Protein AF-A0A256ZBI8-F1 (afdb_monomer_lite)

pLDDT: mean 75.06, std 27.58, range [24.2, 97.94]

Radius of gyration: 19.85 Å; chains: 1; bounding box: 45×58×40 Å

Structure (mmCIF, N/CA/C/O backbone):
data_AF-A0A256ZBI8-F1
#
_entry.id   AF-A0A256ZBI8-F1
#
loop_
_atom_site.group_PDB
_atom_site.id
_atom_site.type_symbol
_atom_site.label_atom_id
_atom_site.label_alt_id
_atom_site.label_comp_id
_atom_site.label_asym_id
_atom_site.label_entity_id
_atom_site.label_seq_id
_atom_site.pdbx_PDB_ins_code
_atom_site.Cartn_x
_atom_site.Cartn_y
_atom_site.Cartn_z
_atom_site.occupancy
_atom_site.B_iso_or_equiv
_atom_site.auth_seq_id
_atom_site.auth_comp_id
_atom_site.auth_asym_id
_atom_site.auth_atom_id
_atom_site.pdbx_PDB_model_num
ATOM 1 N N . GLU A 1 1 ? -7.517 15.459 6.766 1.00 70.56 1 GLU A N 1
ATOM 2 C CA . GLU A 1 1 ? -7.851 14.025 6.865 1.00 70.56 1 GLU A CA 1
ATOM 3 C C . GLU A 1 1 ? -7.823 13.440 5.457 1.00 70.56 1 GLU A C 1
ATOM 5 O O . GLU A 1 1 ? -8.043 14.205 4.522 1.00 70.56 1 GLU A O 1
ATOM 10 N N . VAL A 1 2 ? -7.428 12.176 5.286 1.00 90.25 2 VAL A N 1
ATOM 11 C CA . VAL A 1 2 ? -7.240 11.535 3.969 1.00 90.25 2 VAL A CA 1
ATOM 12 C C . VAL A 1 2 ? -8.096 10.272 3.917 1.00 90.25 2 VAL A C 1
ATOM 14 O O . VAL A 1 2 ? -7.961 9.425 4.787 1.00 90.25 2 VAL A O 1
ATOM 17 N N . ASP A 1 3 ? -8.930 10.094 2.895 1.00 93.06 3 ASP A N 1
ATOM 18 C CA . ASP A 1 3 ? -9.787 8.899 2.814 1.00 93.06 3 ASP A CA 1
ATOM 19 C C . ASP A 1 3 ? -8.976 7.639 2.468 1.00 93.06 3 ASP A C 1
ATOM 21 O O . ASP A 1 3 ? -9.077 6.600 3.124 1.00 93.06 3 ASP A O 1
ATOM 25 N N . VAL A 1 4 ? -8.119 7.737 1.445 1.00 95.75 4 VAL A N 1
ATOM 26 C CA . VAL A 1 4 ? -7.332 6.613 0.923 1.00 95.75 4 VAL A CA 1
ATOM 27 C C . VAL A 1 4 ? -5.870 7.015 0.746 1.00 95.75 4 VAL A C 1
ATOM 29 O O . VAL A 1 4 ? -5.552 7.966 0.035 1.00 95.75 4 VAL A O 1
ATOM 32 N N . MET A 1 5 ? -4.957 6.253 1.350 1.00 96.69 5 MET A N 1
ATOM 33 C CA . MET A 1 5 ? -3.512 6.437 1.212 1.00 96.69 5 MET A CA 1
ATOM 34 C C . MET A 1 5 ? -2.879 5.270 0.450 1.00 96.69 5 MET A C 1
ATOM 36 O O . MET A 1 5 ? -2.820 4.142 0.941 1.00 96.69 5 MET A O 1
ATOM 40 N N . HIS A 1 6 ? -2.339 5.548 -0.738 1.00 96.38 6 HIS A N 1
ATOM 41 C CA . HIS A 1 6 ? -1.582 4.569 -1.517 1.00 96.38 6 HIS A CA 1
ATOM 42 C C . HIS A 1 6 ? -0.105 4.554 -1.114 1.00 96.38 6 HIS A C 1
ATOM 44 O O . HIS A 1 6 ? 0.596 5.555 -1.248 1.00 96.38 6 HIS A O 1
ATOM 50 N N . ILE A 1 7 ? 0.398 3.393 -0.694 1.00 97.31 7 ILE A N 1
ATOM 51 C CA . ILE A 1 7 ? 1.821 3.187 -0.417 1.00 97.31 7 ILE A CA 1
ATOM 52 C C . ILE A 1 7 ? 2.506 2.665 -1.679 1.00 97.31 7 ILE A C 1
ATOM 54 O O . ILE A 1 7 ? 2.321 1.506 -2.065 1.00 97.31 7 ILE A O 1
ATOM 58 N N . CYS A 1 8 ? 3.294 3.537 -2.308 1.00 95.88 8 CYS A N 1
ATOM 59 C CA . CYS A 1 8 ? 4.027 3.288 -3.555 1.00 95.88 8 CYS A CA 1
ATOM 60 C C . CYS A 1 8 ? 5.541 3.551 -3.413 1.00 95.88 8 CYS A C 1
ATOM 62 O O . CYS A 1 8 ? 6.200 3.903 -4.388 1.00 95.88 8 CYS A O 1
ATOM 64 N N . ILE A 1 9 ? 6.089 3.423 -2.202 1.00 95.56 9 ILE A N 1
ATOM 65 C CA . ILE A 1 9 ? 7.521 3.616 -1.914 1.00 95.56 9 ILE A CA 1
ATOM 66 C C . ILE A 1 9 ? 8.308 2.305 -2.103 1.00 95.56 9 ILE A C 1
ATOM 68 O O . ILE A 1 9 ? 7.729 1.228 -1.923 1.00 95.56 9 ILE A O 1
ATOM 72 N N . PRO A 1 10 ? 9.604 2.342 -2.456 1.00 94.25 10 PRO A N 1
ATOM 73 C CA . PRO A 1 10 ? 10.415 1.130 -2.561 1.00 94.25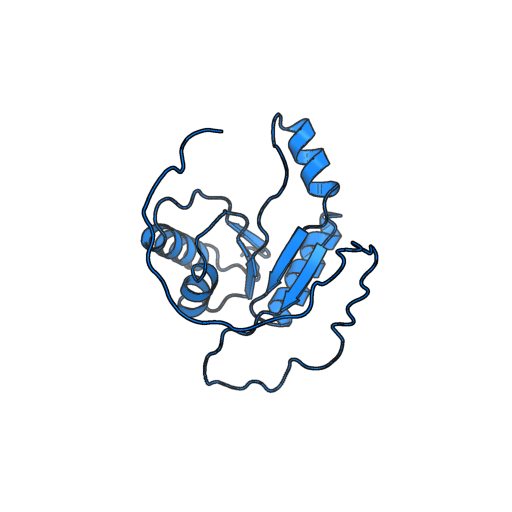 10 PRO A CA 1
ATOM 74 C C . PRO A 1 10 ? 10.576 0.430 -1.202 1.00 94.25 10 PRO A C 1
ATOM 76 O O . PRO A 1 10 ? 10.604 1.070 -0.153 1.00 94.25 10 PRO A O 1
ATOM 79 N N . CYS A 1 11 ? 10.692 -0.899 -1.222 1.00 95.50 11 CYS A N 1
ATOM 80 C CA . CYS A 1 11 ? 10.905 -1.726 -0.033 1.00 95.50 11 CYS A CA 1
ATOM 81 C C . CYS A 1 11 ? 12.306 -2.349 -0.077 1.00 95.50 11 CYS A C 1
ATOM 83 O O . CYS A 1 11 ? 12.466 -3.481 -0.529 1.00 95.50 11 CYS A O 1
ATOM 85 N N . HIS A 1 12 ? 13.317 -1.606 0.378 1.00 94.19 12 HIS A N 1
ATOM 86 C CA . HIS A 1 12 ? 14.699 -2.102 0.456 1.00 94.19 12 HIS A CA 1
ATOM 87 C C . HIS A 1 12 ? 14.909 -3.040 1.650 1.00 94.19 12 HIS A C 1
ATOM 89 O O . HIS A 1 12 ? 15.512 -4.099 1.511 1.00 94.19 12 HIS A O 1
ATOM 95 N N . SER A 1 13 ? 14.353 -2.681 2.808 1.00 96.94 13 SER A N 1
ATOM 96 C CA . SER A 1 13 ? 14.311 -3.521 4.002 1.00 96.94 13 SER A CA 1
ATOM 97 C C . SER A 1 13 ? 12.878 -3.573 4.532 1.00 96.94 13 SER A C 1
ATOM 99 O O . SER A 1 13 ? 12.136 -2.589 4.468 1.00 96.94 13 SER A O 1
ATOM 101 N N . GLN A 1 14 ? 12.461 -4.727 5.059 1.00 96.69 14 GLN A N 1
ATOM 102 C CA . GLN A 1 14 ? 11.116 -4.865 5.624 1.00 96.69 14 GLN A CA 1
ATOM 103 C C . GLN A 1 14 ? 10.934 -3.973 6.859 1.00 96.69 14 GLN A C 1
ATOM 105 O O . GLN A 1 14 ? 9.859 -3.412 7.052 1.00 96.69 14 GLN A O 1
ATOM 110 N N . LYS A 1 15 ? 11.972 -3.847 7.694 1.00 96.75 15 LYS A N 1
ATOM 111 C CA . LYS A 1 15 ? 11.915 -3.055 8.925 1.00 96.75 15 LYS A CA 1
ATOM 112 C C . LYS A 1 15 ? 11.688 -1.576 8.608 1.00 96.75 15 LYS A C 1
ATOM 114 O O . LYS A 1 15 ? 10.721 -1.003 9.103 1.00 96.75 15 LYS A O 1
ATOM 119 N N . ASP A 1 16 ? 12.523 -0.996 7.749 1.00 97.12 16 ASP A N 1
ATOM 120 C CA . ASP A 1 16 ? 12.456 0.438 7.447 1.00 97.12 16 ASP A CA 1
ATOM 121 C C . ASP A 1 16 ? 11.177 0.768 6.681 1.00 97.12 16 ASP A C 1
ATOM 123 O O . ASP A 1 16 ? 10.534 1.778 6.951 1.00 97.12 16 ASP A O 1
ATOM 127 N N . PHE A 1 17 ? 10.737 -0.125 5.786 1.00 97.94 17 PHE A N 1
ATOM 128 C CA . PHE A 1 17 ? 9.448 0.024 5.116 1.00 97.94 17 PHE A CA 1
ATOM 129 C C . PHE A 1 17 ? 8.294 0.109 6.123 1.00 97.94 17 PHE A C 1
ATOM 131 O O . PHE A 1 17 ? 7.464 1.013 6.026 1.00 97.94 17 PHE A O 1
ATOM 138 N N . VAL A 1 18 ? 8.242 -0.799 7.106 1.00 97.56 18 VAL A N 1
ATOM 139 C CA . VAL A 1 18 ? 7.207 -0.772 8.151 1.00 97.56 18 VAL A CA 1
ATOM 140 C C . VAL A 1 18 ? 7.297 0.521 8.964 1.00 97.56 18 VAL A C 1
ATOM 142 O O . VAL A 1 18 ? 6.271 1.163 9.166 1.00 97.56 18 VAL A O 1
ATOM 145 N N . ASP A 1 19 ? 8.494 0.934 9.387 1.00 97.50 19 ASP A N 1
ATOM 146 C CA . ASP A 1 19 ? 8.691 2.165 10.165 1.00 97.50 19 ASP A CA 1
ATOM 147 C C . ASP A 1 19 ? 8.226 3.415 9.394 1.00 97.50 19 ASP A C 1
ATOM 149 O O . ASP A 1 19 ? 7.481 4.240 9.930 1.00 97.50 19 ASP A O 1
ATOM 153 N N . HIS A 1 20 ? 8.583 3.529 8.112 1.00 97.75 20 HIS A N 1
ATOM 154 C CA . HIS A 1 20 ? 8.131 4.625 7.256 1.00 97.75 20 HIS A CA 1
ATOM 155 C C . HIS A 1 20 ? 6.613 4.633 7.082 1.00 97.75 20 HIS A C 1
ATOM 157 O O . HIS A 1 20 ? 5.985 5.682 7.227 1.00 97.75 20 HIS A O 1
ATOM 163 N N . VAL A 1 21 ? 6.009 3.477 6.800 1.00 97.62 21 VAL A N 1
ATOM 164 C CA . VAL A 1 21 ? 4.557 3.366 6.621 1.00 97.62 21 VAL A CA 1
ATOM 165 C C . VAL A 1 21 ? 3.811 3.748 7.897 1.00 97.62 21 VAL A C 1
ATOM 167 O O . VAL A 1 21 ? 2.881 4.548 7.824 1.00 97.62 21 VAL A O 1
ATOM 170 N N . VAL A 1 22 ? 4.239 3.249 9.060 1.00 96.94 22 VAL A N 1
ATOM 171 C CA . VAL A 1 22 ? 3.643 3.594 10.363 1.00 96.94 22 VAL A CA 1
ATOM 172 C C . VAL A 1 22 ? 3.727 5.103 10.612 1.00 96.94 22 VAL A C 1
ATOM 174 O O . VAL A 1 22 ? 2.739 5.716 11.016 1.00 96.94 22 VAL A O 1
ATOM 177 N N . ASN A 1 23 ? 4.868 5.728 10.306 1.00 96.94 23 ASN A N 1
ATOM 178 C CA . ASN A 1 23 ? 5.025 7.177 10.427 1.00 96.94 23 ASN A CA 1
ATOM 179 C C . ASN A 1 23 ? 4.059 7.946 9.503 1.00 96.94 23 ASN A C 1
ATOM 181 O O . ASN A 1 23 ? 3.421 8.908 9.931 1.00 96.94 23 ASN A O 1
ATOM 185 N N . TYR A 1 24 ? 3.895 7.514 8.248 1.00 96.62 24 TYR A N 1
ATOM 186 C CA . TYR A 1 24 ? 2.930 8.133 7.332 1.00 96.62 24 TYR A CA 1
ATOM 187 C C . TYR A 1 24 ? 1.483 7.970 7.807 1.00 96.62 24 TYR A C 1
ATOM 189 O O . TYR A 1 24 ? 0.720 8.935 7.753 1.00 96.62 24 TYR A O 1
ATOM 197 N N . VAL A 1 25 ? 1.113 6.801 8.340 1.00 95.62 25 VAL A N 1
ATOM 198 C CA . VAL A 1 25 ? -0.208 6.585 8.953 1.00 95.62 25 VAL A CA 1
ATOM 199 C C . VAL A 1 25 ? -0.437 7.533 10.118 1.00 95.62 25 VAL A C 1
ATOM 201 O O . VAL A 1 25 ? -1.484 8.169 10.168 1.00 95.62 25 VAL A O 1
ATOM 204 N N . GLY A 1 26 ? 0.532 7.672 11.025 1.00 94.62 26 GLY A N 1
ATOM 205 C CA . GLY A 1 26 ? 0.402 8.570 12.175 1.00 94.62 26 GLY A CA 1
ATOM 206 C C . GLY A 1 26 ? 0.185 10.030 11.769 1.00 94.62 26 GLY A C 1
ATOM 207 O O . GLY A 1 26 ? -0.577 10.749 12.416 1.00 94.62 26 GLY A O 1
ATOM 208 N N . ARG A 1 27 ? 0.810 10.455 10.663 1.00 95.31 27 ARG A N 1
ATOM 209 C CA . ARG A 1 27 ? 0.707 11.820 10.129 1.00 95.31 27 ARG A CA 1
ATOM 210 C C . ARG A 1 27 ? -0.602 12.086 9.391 1.00 95.31 27 ARG A C 1
ATOM 212 O O . ARG A 1 27 ? -1.206 13.132 9.603 1.00 95.31 27 ARG A O 1
ATOM 219 N N . PHE A 1 28 ? -1.015 11.180 8.507 1.00 95.69 28 PHE A N 1
ATOM 220 C CA . PHE A 1 28 ? -2.153 11.413 7.609 1.00 95.69 28 PHE A CA 1
ATOM 221 C C . PHE A 1 28 ? -3.471 10.824 8.110 1.00 95.69 28 PHE A C 1
ATOM 223 O O . PHE A 1 28 ? -4.525 11.283 7.675 1.00 95.69 28 PHE A O 1
ATOM 230 N N . LYS A 1 29 ? -3.401 9.850 9.026 1.00 94.81 29 LYS A N 1
ATOM 231 C CA . LYS A 1 29 ? -4.537 9.151 9.641 1.00 94.81 29 LYS A CA 1
ATOM 232 C C . LYS A 1 29 ? -5.581 8.702 8.605 1.00 94.81 29 LYS A C 1
ATOM 234 O O . LYS A 1 29 ? -6.724 9.141 8.685 1.00 94.81 29 LYS A O 1
ATOM 239 N N . PRO A 1 30 ? -5.194 7.892 7.600 1.00 96.31 30 PRO A N 1
ATOM 240 C CA . PRO A 1 30 ? -6.120 7.518 6.546 1.00 96.31 30 PRO A CA 1
ATOM 241 C C . PRO A 1 30 ? -7.205 6.553 7.033 1.00 96.31 30 PRO A C 1
ATOM 243 O O . PRO A 1 30 ? -6.916 5.704 7.880 1.00 96.31 30 PRO A O 1
ATOM 246 N N . GLU A 1 31 ? -8.406 6.607 6.444 1.00 94.81 31 GLU A N 1
ATOM 247 C CA . GLU A 1 31 ? -9.412 5.556 6.675 1.00 94.81 31 GLU A CA 1
ATOM 248 C C . GLU A 1 31 ? -8.934 4.221 6.080 1.00 94.81 31 GLU A C 1
ATOM 250 O O . GLU A 1 31 ? -8.988 3.188 6.749 1.00 94.81 31 GLU A O 1
ATOM 255 N N . LEU A 1 32 ? -8.426 4.248 4.841 1.00 95.75 32 LEU A N 1
ATOM 256 C CA . LEU A 1 32 ? -7.909 3.082 4.121 1.00 95.75 32 LEU A CA 1
ATOM 257 C C . LEU A 1 32 ? -6.457 3.285 3.673 1.00 95.75 32 LEU A C 1
ATOM 259 O O . LEU A 1 32 ? -6.127 4.236 2.966 1.00 95.75 32 LEU A O 1
ATOM 263 N N . MET A 1 33 ? -5.594 2.318 3.972 1.00 96.81 33 MET A N 1
ATOM 264 C CA . MET A 1 33 ? -4.270 2.193 3.368 1.00 96.81 33 MET A CA 1
ATOM 265 C C . MET A 1 33 ? -4.263 1.118 2.280 1.00 96.81 33 MET A C 1
ATOM 267 O O . MET A 1 33 ? -4.662 -0.023 2.503 1.00 96.81 33 MET A O 1
ATOM 271 N N . VAL A 1 34 ? -3.701 1.448 1.117 1.00 96.50 34 VAL A N 1
ATOM 272 C CA . VAL A 1 34 ? -3.513 0.507 0.010 1.00 96.50 34 VAL A CA 1
ATOM 273 C C . VAL A 1 34 ? -2.031 0.332 -0.275 1.00 96.50 34 VAL A C 1
ATOM 275 O O . VAL A 1 34 ? -1.386 1.203 -0.859 1.00 96.50 34 VAL A O 1
ATOM 278 N N . ILE A 1 35 ? -1.473 -0.818 0.091 1.00 96.94 35 ILE A N 1
ATOM 279 C CA . ILE A 1 35 ? -0.077 -1.132 -0.207 1.00 96.94 35 ILE A CA 1
ATOM 280 C C . ILE A 1 35 ? 0.016 -1.593 -1.659 1.00 96.94 35 ILE A C 1
ATOM 282 O O . ILE A 1 35 ? -0.434 -2.689 -1.995 1.00 96.94 35 ILE A O 1
ATOM 286 N N . ASN A 1 36 ? 0.624 -0.777 -2.520 1.00 95.50 36 ASN A N 1
ATOM 287 C CA . ASN A 1 36 ? 0.916 -1.100 -3.919 1.00 95.50 36 ASN A CA 1
ATOM 288 C C . ASN A 1 36 ? 2.345 -1.637 -4.088 1.00 95.50 36 ASN A C 1
ATOM 290 O O . ASN A 1 36 ? 2.557 -2.552 -4.888 1.00 95.50 36 ASN A O 1
ATOM 294 N N . SER A 1 37 ? 3.293 -1.143 -3.288 1.00 95.19 37 SER A N 1
ATOM 295 C CA . SER A 1 37 ? 4.700 -1.564 -3.267 1.00 95.19 37 SER A CA 1
ATOM 296 C C . SER A 1 37 ? 4.874 -3.073 -3.181 1.00 95.19 37 SER A C 1
ATOM 298 O O . SER A 1 37 ? 4.253 -3.704 -2.334 1.00 95.19 37 SER A O 1
ATOM 300 N N . THR A 1 38 ? 5.738 -3.662 -4.011 1.00 92.62 38 THR A N 1
ATOM 301 C CA . THR A 1 38 ? 6.181 -5.057 -3.854 1.00 92.62 38 THR A CA 1
ATOM 302 C C . THR A 1 38 ? 6.964 -5.195 -2.551 1.00 92.62 38 THR A C 1
ATOM 304 O O . THR A 1 38 ? 7.981 -4.536 -2.372 1.00 92.62 38 THR A O 1
ATOM 307 N N . VAL A 1 39 ? 6.460 -6.019 -1.633 1.00 95.38 39 VAL A N 1
ATOM 308 C CA . VAL A 1 39 ? 7.003 -6.211 -0.281 1.00 95.38 39 VAL A CA 1
ATOM 309 C C . VAL A 1 39 ? 7.136 -7.707 0.011 1.00 95.38 39 VAL A C 1
ATOM 311 O O . VAL A 1 39 ? 6.346 -8.486 -0.536 1.00 95.38 39 VAL A O 1
ATOM 314 N N . PRO A 1 40 ? 8.070 -8.125 0.884 1.00 95.25 40 PRO A N 1
ATOM 315 C CA . PRO A 1 40 ? 8.163 -9.512 1.332 1.00 95.25 40 PRO A CA 1
ATOM 316 C C . PRO A 1 40 ? 6.863 -10.006 1.996 1.00 95.25 40 PRO A C 1
ATOM 318 O O . PRO A 1 40 ? 6.138 -9.198 2.597 1.00 95.25 40 PRO A O 1
ATOM 321 N N . PRO A 1 41 ? 6.570 -11.318 1.966 1.00 92.81 41 PRO A N 1
ATOM 322 C CA . PRO A 1 41 ? 5.491 -11.906 2.760 1.00 92.81 41 PRO A CA 1
ATOM 323 C C . PRO A 1 41 ? 5.576 -11.524 4.250 1.00 92.81 41 PRO A C 1
ATOM 325 O O . PRO A 1 41 ? 6.654 -11.263 4.787 1.00 92.81 41 PRO A O 1
ATOM 328 N N . GLY A 1 42 ? 4.422 -11.419 4.913 1.00 92.00 42 GLY A N 1
ATOM 329 C CA . GLY A 1 42 ? 4.321 -10.987 6.316 1.00 92.00 42 GLY A CA 1
ATOM 330 C C . GLY A 1 42 ? 4.521 -9.482 6.561 1.00 92.00 42 GLY A C 1
ATOM 331 O O . GLY A 1 42 ? 4.277 -9.007 7.668 1.00 92.00 42 GLY A O 1
ATOM 332 N N . THR 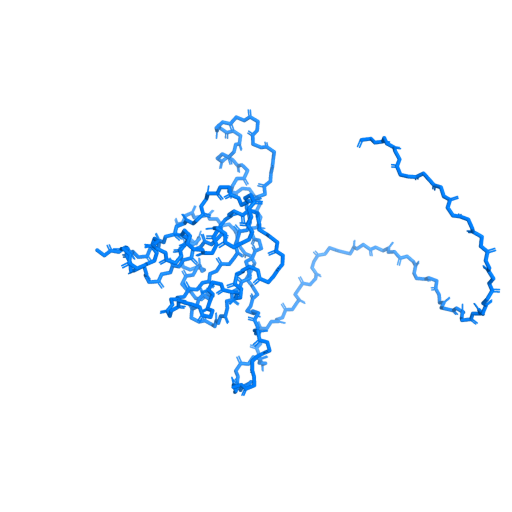A 1 43 ? 4.911 -8.687 5.554 1.00 94.88 43 THR A N 1
ATOM 333 C CA . THR A 1 43 ? 5.088 -7.229 5.730 1.00 94.88 43 THR A CA 1
ATOM 334 C C . THR A 1 43 ? 3.771 -6.532 6.065 1.00 94.88 43 THR A C 1
ATOM 336 O O . THR A 1 43 ? 3.706 -5.773 7.026 1.00 94.88 43 THR A O 1
ATOM 339 N N . THR A 1 44 ? 2.706 -6.815 5.309 1.00 93.38 44 THR A N 1
ATOM 340 C CA . THR A 1 44 ? 1.373 -6.231 5.539 1.00 93.38 44 THR A CA 1
ATOM 341 C C . THR A 1 44 ? 0.842 -6.559 6.934 1.00 93.38 44 THR A C 1
ATOM 343 O O . THR A 1 44 ? 0.305 -5.684 7.599 1.00 93.38 44 THR A O 1
ATOM 346 N N . GLU A 1 45 ? 1.071 -7.780 7.415 1.00 92.06 45 GLU A N 1
ATOM 347 C CA . GLU A 1 45 ? 0.693 -8.208 8.764 1.00 92.06 45 GLU A CA 1
ATOM 348 C C . GLU A 1 45 ? 1.465 -7.442 9.854 1.00 92.06 45 GLU A C 1
ATOM 350 O O . GLU A 1 45 ? 0.889 -7.010 10.850 1.00 92.06 45 GLU A O 1
ATOM 355 N N . LYS A 1 46 ? 2.776 -7.221 9.665 1.00 94.50 46 LYS A N 1
ATOM 356 C CA . LYS A 1 46 ? 3.590 -6.400 10.579 1.00 94.50 46 LYS A CA 1
ATOM 357 C C . LYS A 1 46 ? 3.120 -4.946 10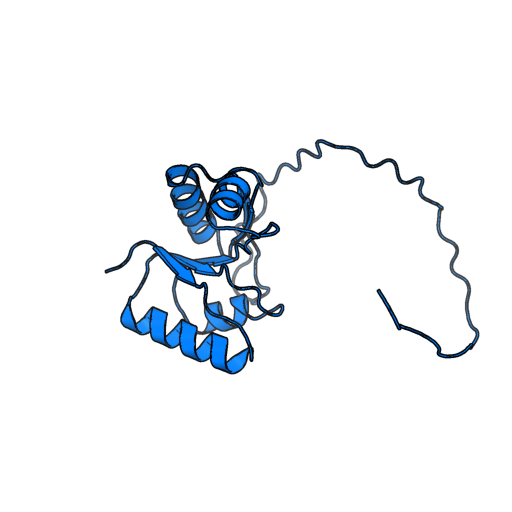.630 1.00 94.50 46 LYS A C 1
ATOM 359 O O . LYS A 1 46 ? 3.126 -4.367 11.712 1.00 94.50 46 LYS A O 1
ATOM 364 N N . VAL A 1 47 ? 2.707 -4.374 9.495 1.00 94.50 47 VAL A N 1
ATOM 365 C CA . VAL A 1 47 ? 2.089 -3.037 9.460 1.00 94.50 47 VAL A CA 1
ATOM 366 C C . VAL A 1 47 ? 0.755 -3.053 10.205 1.00 94.50 47 VAL A C 1
ATOM 368 O O . VAL A 1 47 ? 0.555 -2.223 11.083 1.00 94.50 47 VAL A O 1
ATOM 371 N N . HIS A 1 48 ? -0.117 -4.024 9.918 1.00 91.88 48 HIS A N 1
ATOM 372 C CA . HIS A 1 48 ? -1.429 -4.161 10.557 1.00 91.88 48 HIS A CA 1
ATOM 373 C C . HIS A 1 48 ? -1.329 -4.242 12.087 1.00 91.88 48 HIS A C 1
ATOM 375 O O . HIS A 1 48 ? -2.023 -3.527 12.795 1.00 91.88 48 HIS A O 1
ATOM 381 N N . ARG A 1 49 ? -0.376 -5.016 12.621 1.00 92.00 49 ARG A N 1
ATOM 382 C CA . ARG A 1 49 ? -0.131 -5.087 14.074 1.00 92.00 49 ARG A CA 1
ATOM 383 C C . ARG A 1 49 ? 0.290 -3.760 14.715 1.00 92.00 49 ARG A C 1
ATOM 385 O O . ARG A 1 49 ? 0.161 -3.614 15.924 1.00 92.00 49 ARG A O 1
ATOM 392 N N . ARG A 1 50 ? 0.841 -2.820 13.942 1.00 94.19 50 ARG A N 1
ATOM 393 C CA . ARG A 1 50 ? 1.328 -1.520 14.435 1.00 94.19 50 ARG A CA 1
ATOM 394 C C . ARG A 1 50 ? 0.389 -0.360 14.113 1.00 94.19 50 ARG A C 1
ATOM 396 O O . ARG A 1 50 ? 0.654 0.758 14.550 1.00 94.19 50 ARG A O 1
ATOM 403 N N . CYS A 1 51 ? -0.665 -0.591 13.335 1.00 88.56 51 CYS A N 1
ATOM 404 C CA . CYS A 1 51 ? -1.569 0.451 12.872 1.00 88.56 51 CYS A CA 1
ATOM 405 C C . CYS A 1 51 ? -3.020 -0.021 12.953 1.00 88.56 51 CYS A C 1
ATOM 407 O O . CYS A 1 51 ? -3.397 -0.972 12.282 1.00 88.56 51 CYS A O 1
ATOM 409 N N . CYS A 1 52 ? -3.860 0.716 13.678 1.00 83.19 52 CYS A N 1
ATOM 410 C CA . CYS A 1 52 ? -5.303 0.475 13.733 1.00 83.19 52 CYS A CA 1
ATOM 411 C C . CYS A 1 52 ? -6.032 1.125 12.538 1.00 83.19 52 CYS A C 1
ATOM 413 O O . CYS A 1 52 ? -6.920 1.952 12.732 1.00 83.19 52 CYS A O 1
ATOM 415 N N . VAL A 1 53 ? -5.619 0.814 11.305 1.00 89.69 53 VAL A N 1
ATOM 416 C CA . VAL A 1 53 ? -6.242 1.322 10.063 1.00 89.69 53 VAL A CA 1
ATOM 417 C C . VAL A 1 53 ? -6.655 0.168 9.159 1.00 89.69 53 VAL A C 1
ATOM 419 O O . VAL A 1 53 ? -6.071 -0.909 9.245 1.00 89.69 53 VAL A O 1
ATOM 422 N N . HIS A 1 54 ? -7.622 0.397 8.266 1.00 94.44 54 HIS A N 1
ATOM 423 C CA . HIS A 1 54 ? -7.996 -0.593 7.249 1.00 94.44 54 HIS A CA 1
ATOM 424 C C . HIS A 1 54 ? -6.867 -0.743 6.238 1.00 94.44 54 HIS A C 1
ATOM 426 O O . HIS A 1 54 ? -6.312 0.257 5.774 1.00 94.44 54 HIS A O 1
ATOM 432 N N . ILE A 1 55 ? -6.513 -1.979 5.882 1.00 95.38 55 ILE A N 1
ATOM 433 C CA . ILE A 1 55 ? -5.377 -2.251 4.996 1.00 95.38 55 ILE A CA 1
ATOM 434 C C . ILE A 1 55 ? -5.784 -3.203 3.876 1.00 95.38 55 ILE A C 1
ATOM 436 O O . ILE A 1 55 ? -6.312 -4.290 4.100 1.00 95.38 55 ILE A O 1
ATOM 440 N N . ALA A 1 56 ? -5.446 -2.814 2.650 1.00 95.44 56 ALA A N 1
ATOM 441 C CA . ALA A 1 56 ? -5.535 -3.659 1.471 1.00 95.44 56 ALA A CA 1
ATOM 442 C C . ALA A 1 56 ? -4.166 -3.769 0.793 1.00 95.44 56 ALA A C 1
ATOM 444 O O . ALA A 1 56 ? -3.460 -2.777 0.585 1.00 95.44 56 ALA A O 1
ATOM 445 N N . ARG A 1 57 ? -3.776 -4.979 0.393 1.00 95.19 57 ARG A N 1
ATOM 446 C CA . ARG A 1 57 ? -2.557 -5.226 -0.382 1.00 95.19 57 ARG A CA 1
ATOM 447 C C . ARG A 1 57 ? -2.916 -5.446 -1.843 1.00 95.19 57 ARG A C 1
ATOM 449 O O . ARG A 1 57 ? -3.568 -6.422 -2.187 1.00 95.19 57 ARG A O 1
ATOM 456 N N . SER A 1 58 ? -2.450 -4.555 -2.714 1.00 94.19 58 SER A N 1
ATOM 457 C CA . SER A 1 58 ? -2.801 -4.552 -4.135 1.00 94.19 58 SER A CA 1
ATOM 458 C C . SER A 1 58 ? -1.571 -4.279 -5.017 1.00 94.19 58 SER A C 1
ATOM 460 O O . SER A 1 58 ? -1.391 -3.160 -5.497 1.00 94.19 58 SER A O 1
ATOM 462 N N . PRO A 1 59 ? -0.683 -5.267 -5.237 1.00 91.31 59 PRO A N 1
ATOM 463 C CA . PRO A 1 59 ? 0.519 -5.081 -6.048 1.00 91.31 59 PRO A CA 1
ATOM 464 C C . PRO A 1 59 ? 0.202 -4.557 -7.450 1.00 91.31 59 PRO A C 1
ATOM 466 O O . PRO A 1 59 ? -0.770 -4.982 -8.081 1.00 91.31 59 PRO A O 1
ATOM 469 N N . VAL A 1 60 ? 1.025 -3.632 -7.946 1.00 89.12 60 VAL A N 1
ATOM 470 C CA . VAL A 1 60 ? 0.932 -3.193 -9.343 1.00 89.12 60 VAL A CA 1
ATOM 471 C C . VAL A 1 60 ? 1.421 -4.322 -10.255 1.00 89.12 60 VAL A C 1
ATOM 473 O O . VAL A 1 60 ? 2.393 -5.003 -9.936 1.00 89.12 60 VAL A O 1
ATOM 476 N N . ARG A 1 61 ? 0.731 -4.539 -11.380 1.00 82.75 61 ARG A N 1
ATOM 477 C CA . ARG A 1 61 ? 1.095 -5.538 -12.393 1.00 82.75 61 ARG A CA 1
ATOM 478 C C . ARG A 1 61 ? 1.250 -4.888 -13.762 1.00 82.75 61 ARG A C 1
ATOM 480 O O . ARG A 1 61 ? 0.523 -3.949 -14.078 1.00 82.75 61 ARG A O 1
ATOM 487 N N . GLY A 1 62 ? 2.126 -5.449 -14.589 1.00 83.00 62 GLY A N 1
ATOM 488 C CA . GLY A 1 62 ? 2.366 -4.998 -15.961 1.00 83.00 62 GLY A CA 1
ATOM 489 C C . GLY A 1 62 ? 3.828 -4.641 -16.210 1.00 83.00 62 GLY A C 1
ATOM 490 O O . GLY A 1 62 ? 4.658 -4.713 -15.307 1.00 83.00 62 GLY A O 1
ATOM 491 N N . VAL A 1 63 ? 4.137 -4.264 -17.451 1.00 82.50 63 VAL A N 1
ATOM 492 C CA . VAL A 1 63 ? 5.471 -3.807 -17.851 1.00 82.50 63 VAL A CA 1
ATOM 493 C C . VAL A 1 63 ? 5.354 -2.337 -18.236 1.00 82.50 63 VAL A C 1
ATOM 495 O O . VAL A 1 63 ? 4.987 -1.978 -19.362 1.00 82.50 63 VAL A O 1
ATOM 498 N N . HIS A 1 64 ? 5.686 -1.478 -17.278 1.00 87.94 64 HIS A N 1
ATOM 499 C CA . HIS A 1 64 ? 5.471 -0.033 -17.324 1.00 87.94 64 HIS A CA 1
ATOM 500 C C . HIS A 1 64 ? 6.512 0.706 -18.177 1.00 87.94 64 HIS A C 1
ATOM 502 O O . HIS A 1 64 ? 7.195 1.607 -17.707 1.00 87.94 64 HIS A O 1
ATOM 508 N N . LYS A 1 65 ? 6.626 0.334 -19.459 1.00 90.31 65 LYS A N 1
ATOM 509 C CA . LYS A 1 65 ? 7.626 0.881 -20.399 1.00 90.31 65 LYS A CA 1
ATOM 510 C C . LYS A 1 65 ? 7.481 2.385 -20.666 1.00 90.31 65 LYS A C 1
ATOM 512 O O . LYS A 1 65 ? 8.418 3.020 -21.125 1.00 90.31 65 LYS A O 1
ATOM 517 N N . SER A 1 66 ? 6.292 2.944 -20.450 1.00 94.75 66 SER A N 1
ATOM 518 C CA . SER A 1 66 ? 6.016 4.377 -20.579 1.00 94.75 66 SER A CA 1
ATOM 519 C C . SER A 1 66 ? 4.801 4.758 -19.740 1.00 94.75 66 SER A C 1
ATOM 521 O O . SER A 1 66 ? 3.985 3.898 -19.395 1.00 94.75 66 SER A O 1
ATOM 523 N N . LEU A 1 67 ? 4.628 6.053 -19.461 1.00 91.50 67 LEU A N 1
ATOM 524 C CA . LEU A 1 67 ? 3.486 6.564 -18.695 1.00 91.50 67 LEU A CA 1
ATOM 525 C C . LEU A 1 67 ? 2.140 6.193 -19.344 1.00 91.50 67 LEU A C 1
ATOM 527 O O . LEU A 1 67 ? 1.220 5.727 -18.674 1.00 91.50 67 LEU A O 1
ATOM 531 N N . ASN A 1 68 ? 2.041 6.340 -20.669 1.00 92.69 68 ASN A N 1
ATOM 532 C CA . ASN A 1 68 ? 0.835 5.991 -21.422 1.00 92.69 68 ASN A CA 1
ATOM 533 C C . ASN A 1 68 ? 0.550 4.486 -21.383 1.00 92.69 68 ASN A C 1
ATOM 535 O O . ASN A 1 68 ? -0.608 4.083 -21.265 1.00 92.69 68 ASN A O 1
ATOM 539 N N . ARG A 1 69 ? 1.593 3.648 -21.457 1.00 91.75 69 ARG A N 1
ATOM 540 C CA . ARG A 1 69 ? 1.446 2.191 -21.358 1.00 91.75 69 ARG A CA 1
ATOM 541 C C . ARG A 1 69 ? 1.021 1.775 -19.955 1.00 91.75 69 ARG A C 1
ATOM 543 O O . ARG A 1 69 ? 0.072 1.014 -19.827 1.00 91.75 69 ARG A O 1
ATOM 550 N N . MET A 1 70 ? 1.646 2.340 -18.926 1.00 91.56 70 MET A N 1
ATOM 551 C CA . MET A 1 70 ? 1.304 2.087 -17.528 1.00 91.56 70 MET A CA 1
ATOM 552 C C . MET A 1 70 ? -0.161 2.436 -17.235 1.00 91.56 70 MET A C 1
ATOM 554 O O . MET A 1 70 ? -0.891 1.595 -16.721 1.00 91.56 70 MET A O 1
ATOM 558 N N . ARG A 1 71 ? -0.638 3.614 -17.662 1.00 89.94 71 ARG A N 1
ATOM 559 C CA . ARG A 1 71 ? -2.048 4.017 -17.494 1.00 89.94 71 ARG A CA 1
ATOM 560 C C . ARG A 1 71 ? -3.029 3.030 -18.133 1.00 89.94 71 ARG A C 1
ATOM 562 O O . ARG A 1 71 ? -4.070 2.738 -17.549 1.00 89.94 71 ARG A O 1
ATOM 569 N N . LYS A 1 72 ? -2.703 2.514 -19.325 1.00 89.81 72 LYS A N 1
ATOM 570 C CA . LYS A 1 72 ? -3.512 1.494 -20.011 1.00 89.81 72 LYS A CA 1
ATOM 571 C C . LYS A 1 72 ? -3.483 0.163 -19.256 1.00 89.81 72 LYS A C 1
ATOM 573 O O . LYS A 1 72 ? -4.535 -0.424 -19.025 1.00 89.81 72 LYS A O 1
ATOM 578 N N . GLU A 1 73 ? -2.303 -0.289 -18.839 1.00 90.69 73 GLU A N 1
ATOM 579 C CA . GLU A 1 73 ? -2.125 -1.557 -18.123 1.00 90.69 73 GLU A CA 1
ATOM 580 C C . GLU A 1 73 ? -2.828 -1.570 -16.761 1.00 90.69 73 GLU A C 1
ATOM 582 O O . GLU A 1 73 ? -3.480 -2.562 -16.438 1.00 90.69 73 GLU A O 1
ATOM 587 N N . LEU A 1 74 ? -2.780 -0.463 -16.009 1.00 89.88 74 LEU A N 1
ATOM 588 C CA . LEU A 1 74 ? -3.463 -0.332 -14.716 1.00 89.88 74 LEU A CA 1
ATOM 589 C C . LEU A 1 74 ? -4.980 -0.560 -14.808 1.00 89.88 74 LEU A C 1
ATOM 591 O O . LEU A 1 74 ? -5.572 -1.082 -13.868 1.00 89.88 74 LEU A O 1
ATOM 595 N N . LYS A 1 75 ? -5.609 -0.186 -15.929 1.00 88.69 75 LYS A N 1
ATOM 596 C CA . LYS A 1 75 ? -7.054 -0.375 -16.163 1.00 88.69 75 LYS A CA 1
ATOM 597 C C . LYS A 1 75 ? -7.384 -1.689 -16.869 1.00 88.69 75 LYS A C 1
ATOM 599 O O . LYS A 1 75 ? -8.521 -2.159 -16.818 1.00 88.69 75 LYS A O 1
ATOM 604 N N . HIS A 1 76 ? -6.413 -2.269 -17.567 1.00 89.62 76 HIS A N 1
ATOM 605 C CA . HIS A 1 76 ? -6.625 -3.470 -18.363 1.00 89.62 76 HIS A CA 1
ATOM 606 C C . HIS A 1 76 ? -6.710 -4.726 -17.485 1.00 89.62 76 HIS A C 1
ATOM 608 O O . HIS A 1 76 ? -7.656 -5.510 -17.629 1.00 89.62 76 HIS A O 1
ATOM 614 N N . TRP A 1 77 ? -5.748 -4.892 -16.571 1.00 89.50 77 TRP A N 1
ATOM 615 C CA . TRP A 1 77 ? -5.584 -6.099 -15.761 1.00 89.50 77 TRP A CA 1
ATOM 616 C C . TRP A 1 77 ? -6.428 -6.082 -14.481 1.00 89.50 77 TRP A C 1
ATOM 618 O O . TRP A 1 77 ? -6.484 -5.084 -13.771 1.00 89.50 77 TRP A O 1
ATOM 628 N N . THR A 1 78 ? -7.022 -7.226 -14.133 1.00 91.19 78 THR A N 1
ATOM 629 C CA . THR A 1 78 ? -7.754 -7.410 -12.866 1.00 91.19 78 THR A CA 1
ATOM 630 C C . THR A 1 78 ? -6.806 -7.425 -11.670 1.00 91.19 78 THR A C 1
ATOM 632 O O . THR A 1 78 ? -6.107 -8.416 -11.485 1.00 91.19 78 THR A O 1
ATOM 635 N N . LYS A 1 79 ? -6.772 -6.397 -10.815 1.00 91.38 79 LYS A N 1
ATOM 636 C CA . LYS A 1 79 ? -5.934 -6.420 -9.602 1.00 91.38 79 LYS A CA 1
ATOM 637 C C . LYS A 1 79 ? -6.376 -7.531 -8.649 1.00 91.38 79 LYS A C 1
ATOM 639 O O . LYS A 1 79 ? -7.559 -7.674 -8.370 1.00 91.38 79 LYS A O 1
ATOM 644 N N . TYR A 1 80 ? -5.408 -8.278 -8.124 1.00 92.62 80 TYR A N 1
ATOM 645 C CA . TYR A 1 80 ? -5.635 -9.158 -6.979 1.00 92.62 80 TYR A CA 1
ATOM 646 C C . TYR A 1 80 ? -5.422 -8.342 -5.713 1.00 92.62 80 TYR A C 1
ATOM 648 O O . TYR A 1 80 ? -4.435 -7.603 -5.620 1.00 92.62 80 TYR A O 1
ATOM 656 N N . VAL A 1 81 ? -6.362 -8.441 -4.782 1.00 93.88 81 VAL A N 1
ATOM 657 C CA . VAL A 1 81 ? -6.347 -7.668 -3.544 1.00 93.88 81 VAL A CA 1
ATOM 658 C C . VAL A 1 81 ? -6.447 -8.618 -2.360 1.00 93.88 81 VAL A C 1
ATOM 660 O O . VAL A 1 81 ? -7.374 -9.421 -2.303 1.00 93.88 81 VAL A O 1
ATOM 663 N N . GLY A 1 82 ? -5.469 -8.543 -1.459 1.00 93.06 82 GLY A N 1
ATOM 664 C CA . GLY A 1 82 ? -5.500 -9.219 -0.164 1.00 93.06 82 GLY A CA 1
ATOM 665 C C . GLY A 1 82 ? -5.914 -8.230 0.916 1.00 93.06 82 GLY A C 1
ATOM 666 O O . GLY A 1 82 ? -5.162 -7.296 1.200 1.00 93.06 82 GLY A O 1
ATOM 667 N N . ASP A 1 83 ? -7.098 -8.422 1.480 1.00 89.62 83 ASP A N 1
ATOM 668 C CA . ASP A 1 83 ? -7.714 -7.529 2.461 1.00 89.62 83 ASP A CA 1
ATOM 669 C C . ASP A 1 83 ? -7.559 -8.105 3.869 1.00 89.62 83 ASP A C 1
ATOM 671 O O . ASP A 1 83 ? -7.729 -9.306 4.043 1.00 89.62 83 ASP A O 1
ATOM 675 N N . VAL A 1 84 ? -7.235 -7.282 4.869 1.00 89.19 84 VAL A N 1
ATOM 676 C CA . VAL A 1 84 ? -6.997 -7.782 6.242 1.00 89.19 84 VAL A CA 1
ATOM 677 C C . VAL A 1 84 ? -8.288 -8.112 7.002 1.00 89.19 84 VAL A C 1
ATOM 679 O O . VAL A 1 84 ? -8.265 -8.904 7.937 1.00 89.19 84 VAL A O 1
ATOM 682 N N . ASP A 1 85 ? -9.411 -7.526 6.580 1.00 88.81 85 ASP A N 1
ATOM 683 C CA . ASP A 1 85 ? -10.751 -7.762 7.118 1.00 88.81 85 ASP A CA 1
ATOM 684 C C . ASP A 1 85 ? -11.840 -7.399 6.078 1.00 88.81 85 ASP A C 1
ATOM 686 O O . ASP A 1 85 ? -11.568 -6.868 4.992 1.00 88.81 85 ASP A O 1
ATOM 690 N N . VAL A 1 86 ? -13.105 -7.674 6.411 1.00 90.19 86 VAL A N 1
ATOM 691 C CA . VAL A 1 86 ? -14.268 -7.410 5.541 1.00 90.19 86 VAL A CA 1
ATOM 692 C C . VAL A 1 86 ? -14.475 -5.912 5.273 1.00 90.19 86 VAL A C 1
ATOM 694 O O . VAL A 1 86 ? -14.910 -5.522 4.182 1.00 90.19 86 VAL A O 1
ATOM 697 N N . ARG A 1 87 ? -14.160 -5.042 6.238 1.00 92.19 87 ARG A N 1
ATOM 698 C CA . ARG A 1 87 ? -14.318 -3.590 6.089 1.00 92.19 87 ARG A CA 1
ATOM 699 C C . ARG A 1 87 ? -13.277 -3.034 5.120 1.00 92.19 87 ARG A C 1
ATOM 701 O O . ARG A 1 87 ? -13.652 -2.287 4.215 1.00 92.19 87 ARG A O 1
ATOM 708 N N . SER A 1 88 ? -12.031 -3.477 5.234 1.00 93.75 88 SER A N 1
ATOM 709 C CA . SER A 1 88 ? -10.941 -3.228 4.294 1.00 93.75 88 SER A CA 1
ATOM 710 C C . SER A 1 88 ? -11.346 -3.639 2.879 1.00 93.75 88 SER A C 1
ATOM 712 O O . SER A 1 88 ? -11.280 -2.808 1.970 1.00 93.75 88 SER A O 1
ATOM 714 N N . ALA A 1 89 ? -11.898 -4.849 2.704 1.00 93.75 89 ALA A N 1
ATOM 715 C CA . ALA A 1 89 ? -12.400 -5.325 1.413 1.00 93.75 89 ALA A CA 1
ATOM 716 C C . ALA A 1 89 ? -13.506 -4.428 0.838 1.00 93.75 89 ALA A C 1
ATOM 718 O O . ALA A 1 89 ? -13.500 -4.098 -0.351 1.00 93.75 89 ALA A O 1
ATOM 719 N N . ARG A 1 90 ? -14.454 -3.975 1.668 1.00 94.56 90 ARG A N 1
ATOM 720 C CA . ARG A 1 90 ? -15.522 -3.065 1.227 1.00 94.56 90 ARG A CA 1
ATOM 721 C C . ARG A 1 90 ? -14.967 -1.717 0.764 1.00 94.56 90 ARG A C 1
ATOM 723 O O . ARG A 1 90 ? -15.380 -1.230 -0.293 1.00 94.56 90 ARG A O 1
ATOM 730 N N . LEU A 1 91 ? -14.052 -1.135 1.541 1.00 95.81 91 LEU A N 1
ATOM 731 C CA . LEU A 1 91 ? -13.455 0.175 1.276 1.00 95.81 91 LEU A CA 1
ATOM 732 C C . LEU A 1 91 ? -12.634 0.161 -0.017 1.00 95.81 91 LEU A C 1
ATOM 734 O O . LEU A 1 91 ? -12.893 0.963 -0.914 1.00 95.81 91 LEU A O 1
ATOM 738 N N . ILE A 1 92 ? -11.722 -0.801 -0.186 1.00 95.62 92 ILE A N 1
ATOM 739 C CA . ILE A 1 92 ? -10.908 -0.871 -1.407 1.00 95.62 92 ILE A CA 1
ATOM 740 C C . ILE A 1 92 ? -11.752 -1.193 -2.641 1.00 95.62 92 ILE A C 1
ATOM 742 O O . ILE A 1 92 ? -11.510 -0.648 -3.716 1.00 95.62 92 ILE A O 1
ATOM 746 N N . LYS A 1 93 ? -12.782 -2.042 -2.510 1.00 95.00 93 LYS A N 1
ATOM 747 C CA . LYS A 1 93 ? -13.671 -2.366 -3.630 1.00 95.00 93 LYS A CA 1
ATOM 748 C C . LYS A 1 93 ? -14.460 -1.128 -4.058 1.00 95.00 93 LYS A C 1
ATOM 750 O O . LYS A 1 93 ? -14.787 -1.017 -5.233 1.00 95.00 93 LYS A O 1
ATOM 755 N N . LYS A 1 94 ? -14.785 -0.209 -3.137 1.00 95.25 94 LYS A N 1
ATOM 756 C CA . LYS A 1 94 ? -15.376 1.098 -3.467 1.00 95.25 94 LYS A CA 1
ATOM 757 C C . LYS A 1 94 ? -14.371 1.974 -4.222 1.00 95.25 94 LYS A C 1
ATOM 759 O O . LYS A 1 94 ? -14.674 2.349 -5.350 1.00 95.25 94 LYS A O 1
ATOM 764 N N . ALA A 1 95 ? -13.177 2.180 -3.667 1.00 94.06 95 ALA A N 1
ATOM 765 C CA . ALA A 1 95 ? -12.141 3.019 -4.276 1.00 94.06 95 ALA A CA 1
ATOM 766 C C . ALA A 1 95 ? -11.746 2.545 -5.691 1.00 94.06 95 ALA A C 1
ATOM 768 O O . ALA A 1 95 ? -11.759 3.315 -6.647 1.00 94.06 95 ALA A O 1
ATOM 769 N N . LEU A 1 96 ? -11.497 1.242 -5.881 1.00 92.56 96 LEU A N 1
ATOM 770 C CA . LEU A 1 96 ? -11.130 0.705 -7.200 1.00 92.56 96 LEU A CA 1
ATOM 771 C C . LEU A 1 96 ? -12.270 0.802 -8.225 1.00 92.56 96 LEU A C 1
ATOM 773 O O . LEU A 1 96 ? -12.002 0.949 -9.418 1.00 92.56 96 LEU A O 1
ATOM 777 N N . ARG A 1 97 ? -13.539 0.740 -7.792 1.00 92.44 97 ARG A N 1
ATOM 778 C CA . ARG A 1 97 ? -14.687 0.957 -8.689 1.00 92.44 97 ARG A CA 1
ATOM 779 C C . ARG A 1 97 ? -14.758 2.400 -9.174 1.00 92.44 97 ARG A C 1
ATOM 781 O O . ARG A 1 97 ? -15.012 2.600 -10.360 1.00 92.44 97 ARG A O 1
ATOM 788 N N . GLU A 1 98 ? -14.521 3.369 -8.293 1.00 93.12 98 GLU A N 1
ATOM 789 C CA . GLU A 1 98 ? -14.468 4.798 -8.642 1.00 93.12 98 GLU A CA 1
ATOM 790 C C . GLU A 1 98 ? -13.364 5.062 -9.680 1.00 93.12 98 GLU A C 1
ATOM 792 O O . GLU A 1 98 ? -13.608 5.710 -10.699 1.00 93.12 98 GLU A O 1
ATOM 797 N N . ASP A 1 99 ? -12.210 4.406 -9.527 1.00 89.19 99 ASP A N 1
ATOM 798 C CA . ASP A 1 99 ? -11.097 4.470 -10.485 1.00 89.19 99 ASP A CA 1
ATOM 799 C C . ASP A 1 99 ? -11.314 3.656 -11.776 1.00 89.19 99 ASP A C 1
ATOM 801 O O . ASP A 1 99 ? -10.489 3.685 -12.703 1.00 89.19 99 ASP A O 1
ATOM 805 N N . ARG A 1 100 ? -12.432 2.922 -11.869 1.00 91.62 100 ARG A N 1
ATOM 806 C CA . ARG A 1 100 ? -12.765 1.998 -12.967 1.00 91.62 100 ARG A CA 1
ATOM 807 C C . ARG A 1 100 ? -11.686 0.922 -13.164 1.00 91.62 100 ARG A C 1
ATOM 809 O O . ARG A 1 100 ? -11.392 0.517 -14.292 1.00 91.62 100 ARG A O 1
ATOM 816 N N . VAL A 1 101 ? -11.096 0.460 -12.063 1.00 90.19 101 VAL A N 1
ATOM 817 C CA . VAL A 1 101 ? -10.106 -0.619 -12.010 1.00 90.19 101 VAL A CA 1
ATOM 818 C C . VAL A 1 101 ? -10.810 -1.932 -11.683 1.00 90.19 101 VAL A C 1
ATOM 820 O O . VAL A 1 101 ? -11.565 -2.045 -10.719 1.00 90.19 101 VAL A O 1
ATOM 823 N N . LYS A 1 102 ? -10.550 -2.962 -12.489 1.00 89.62 102 LYS A N 1
ATOM 824 C CA . LYS A 1 102 ? -11.056 -4.316 -12.240 1.00 89.62 102 LYS A CA 1
ATOM 825 C C . LYS A 1 102 ? -10.320 -4.911 -11.042 1.00 89.62 102 LYS A C 1
ATOM 827 O O . LYS A 1 102 ? -9.090 -4.850 -11.004 1.00 89.62 102 LYS A O 1
ATOM 832 N N . SER A 1 103 ? -11.031 -5.543 -10.112 1.00 90.31 103 SER A N 1
ATOM 833 C CA . SER A 1 103 ? -10.407 -6.213 -8.970 1.00 90.31 103 SER A CA 1
ATOM 834 C C . SER A 1 103 ? -11.058 -7.549 -8.631 1.00 90.31 103 SER A C 1
ATOM 836 O O . SER A 1 103 ? -12.251 -7.757 -8.846 1.00 90.31 103 SER A O 1
ATOM 838 N N . GLN A 1 104 ? -10.245 -8.448 -8.085 1.00 90.00 104 GLN A N 1
ATOM 839 C CA . GLN A 1 104 ? -10.665 -9.650 -7.384 1.00 90.00 104 GLN A CA 1
ATOM 840 C C . GLN A 1 104 ? -10.085 -9.577 -5.973 1.00 90.00 104 GLN A C 1
ATOM 842 O O . GLN A 1 104 ? -8.867 -9.531 -5.790 1.00 90.00 104 GLN A O 1
ATOM 847 N N . ASN A 1 105 ? -10.980 -9.525 -4.996 1.00 88.81 105 ASN A N 1
ATOM 848 C CA . ASN A 1 105 ? -10.659 -9.334 -3.592 1.00 88.81 105 ASN A CA 1
ATOM 849 C C . ASN A 1 105 ? -10.731 -10.664 -2.851 1.00 88.81 105 ASN A C 1
ATOM 851 O O . ASN A 1 105 ? -11.614 -11.478 -3.126 1.00 88.81 105 ASN A O 1
ATOM 855 N N . HIS A 1 106 ? -9.819 -10.854 -1.910 1.00 87.50 106 HIS A N 1
ATOM 856 C CA . HIS A 1 106 ? -9.812 -11.974 -0.988 1.00 87.50 106 HIS A CA 1
ATOM 857 C C . HIS A 1 106 ? -9.517 -11.440 0.410 1.00 87.50 106 HIS A C 1
ATOM 859 O O . HIS A 1 106 ? -8.477 -10.816 0.628 1.00 87.50 106 HIS A O 1
ATOM 865 N N . VAL A 1 107 ? -10.421 -11.702 1.351 1.00 85.94 107 VAL A N 1
ATOM 866 C CA . VAL A 1 107 ? -10.177 -11.405 2.764 1.00 85.94 107 VAL A CA 1
ATOM 867 C C . VAL A 1 107 ? -9.218 -12.461 3.293 1.00 85.94 107 VAL A C 1
ATOM 869 O O . VAL A 1 107 ? -9.476 -13.657 3.193 1.00 85.94 107 VAL A O 1
ATOM 872 N N . VAL A 1 108 ? -8.068 -12.026 3.781 1.00 78.06 108 VAL A N 1
ATOM 873 C CA . VAL A 1 108 ? -7.046 -12.877 4.374 1.00 78.06 108 VAL A CA 1
ATOM 874 C C . VAL A 1 108 ? -7.142 -12.694 5.879 1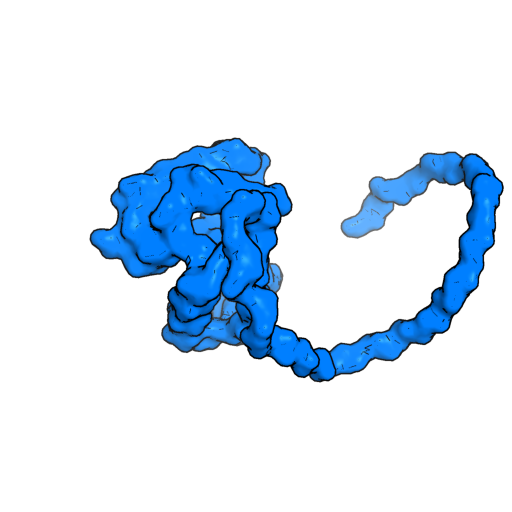.00 78.06 108 VAL A C 1
ATOM 876 O O 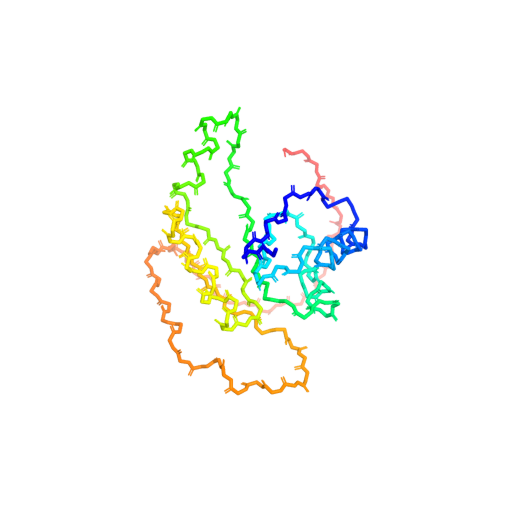. VAL A 1 108 ? -6.763 -11.646 6.396 1.00 78.06 108 VAL A O 1
ATOM 879 N N . SER A 1 109 ? -7.621 -13.715 6.585 1.00 67.69 109 SER A N 1
ATOM 880 C CA . SER A 1 109 ? -7.472 -13.761 8.034 1.00 67.69 109 SER A CA 1
ATOM 881 C C . SER A 1 109 ? -6.005 -14.036 8.360 1.00 67.69 109 SER A C 1
ATOM 883 O O . SER A 1 109 ? -5.421 -15.052 7.971 1.00 67.69 109 SER A O 1
ATOM 885 N N . PHE A 1 110 ? -5.365 -13.101 9.058 1.00 66.38 110 PHE A N 1
ATOM 886 C CA . PHE A 1 110 ? -4.126 -13.435 9.746 1.00 66.38 110 PHE A CA 1
ATOM 887 C C . PHE A 1 110 ? -4.512 -14.308 10.932 1.00 66.38 110 PHE A C 1
ATOM 889 O O . PHE A 1 110 ? -5.341 -13.888 11.736 1.00 66.38 110 PHE A O 1
ATOM 896 N N . ARG A 1 111 ? -3.928 -15.507 11.043 1.00 50.34 111 ARG A N 1
ATOM 897 C CA . ARG A 1 111 ? -4.066 -16.352 12.235 1.00 50.34 111 ARG A CA 1
ATOM 898 C C . ARG A 1 111 ? -3.503 -15.600 13.441 1.00 50.34 111 ARG A C 1
ATOM 900 O O . ARG A 1 111 ? -2.325 -15.712 13.757 1.00 50.34 111 ARG A O 1
ATOM 907 N N . ASN A 1 112 ? -4.353 -14.835 14.100 1.00 43.75 112 ASN A N 1
ATOM 908 C CA . ASN A 1 112 ? -4.165 -14.355 15.454 1.00 43.75 112 ASN A CA 1
ATOM 909 C C . ASN A 1 112 ? -5.287 -15.022 16.244 1.00 43.75 112 ASN A C 1
ATOM 911 O O . ASN A 1 112 ? -6.413 -15.033 15.766 1.00 43.75 112 ASN A O 1
ATOM 915 N N . GLY A 1 113 ? -4.994 -15.624 17.397 1.00 41.16 113 GLY A N 1
ATOM 916 C CA . GLY A 1 113 ? -5.982 -16.312 18.238 1.00 41.16 113 GLY A CA 1
ATOM 917 C C . GLY A 1 113 ? -7.017 -15.373 18.870 1.00 41.16 113 GLY A C 1
ATOM 918 O O . GLY A 1 113 ? -7.125 -15.326 20.089 1.00 41.16 113 GLY A O 1
ATOM 919 N N . VAL A 1 114 ? -7.736 -14.602 18.053 1.00 38.03 114 VAL A N 1
ATOM 920 C CA . VAL A 1 114 ? -8.811 -13.686 18.423 1.00 38.03 114 VAL A CA 1
ATOM 921 C C . VAL A 1 114 ? -9.872 -13.737 17.312 1.00 38.03 114 VAL A C 1
ATOM 923 O O . VAL A 1 114 ? -9.753 -13.061 16.296 1.00 38.03 114 VAL A O 1
ATOM 926 N N . ASP A 1 115 ? -10.869 -14.589 17.561 1.00 34.25 115 ASP A N 1
ATOM 927 C CA . ASP A 1 115 ? -12.211 -14.695 16.961 1.00 34.25 115 ASP A CA 1
ATOM 928 C C . ASP A 1 115 ? -12.335 -14.867 15.423 1.00 34.25 115 ASP A C 1
ATOM 930 O O . ASP A 1 115 ? -12.459 -13.913 14.657 1.00 34.25 115 ASP A O 1
ATOM 934 N N . ASP A 1 116 ? -12.379 -16.135 14.991 1.00 35.94 116 ASP A N 1
ATOM 935 C CA . ASP A 1 116 ? -12.556 -16.622 13.608 1.00 35.94 116 ASP A CA 1
ATOM 936 C C . ASP A 1 116 ? -14.032 -16.651 13.126 1.00 35.94 116 ASP A C 1
ATOM 938 O O . ASP A 1 116 ? -14.382 -17.367 12.187 1.00 35.94 116 ASP A O 1
ATOM 942 N N . SER A 1 117 ? -14.946 -15.894 13.736 1.00 33.75 117 SER A N 1
ATOM 943 C CA . SER A 1 117 ? -16.389 -16.068 13.503 1.00 33.75 117 SER A CA 1
ATOM 944 C C . SER A 1 117 ? -17.009 -15.254 12.354 1.00 33.75 117 SER A C 1
ATOM 946 O O . SER A 1 117 ? -18.215 -15.053 12.360 1.00 33.75 117 SER A O 1
ATOM 948 N N . VAL A 1 118 ? -16.274 -14.802 11.325 1.00 40.19 118 VAL A N 1
ATOM 949 C CA . VAL A 1 118 ? -16.917 -14.214 10.119 1.00 40.19 118 VAL A CA 1
ATOM 950 C C . VAL A 1 118 ? -16.097 -14.437 8.841 1.00 40.19 118 VAL A C 1
ATOM 952 O O . VAL A 1 118 ? -15.569 -13.495 8.251 1.00 40.19 118 VAL A O 1
ATOM 955 N N . ALA A 1 119 ? -15.980 -15.679 8.371 1.00 37.78 119 ALA A N 1
ATOM 956 C CA . ALA A 1 119 ? -15.431 -15.934 7.036 1.00 37.78 119 ALA A CA 1
ATOM 957 C C . ALA A 1 119 ? -15.912 -17.260 6.434 1.00 37.78 119 ALA A C 1
ATOM 959 O O . ALA A 1 119 ? -15.092 -18.048 5.980 1.00 37.78 119 ALA A O 1
ATOM 960 N N . ASP A 1 120 ? -17.221 -17.526 6.405 1.00 31.56 120 ASP A N 1
ATOM 961 C CA . ASP A 1 120 ? -17.706 -18.636 5.575 1.00 31.56 120 ASP A CA 1
ATOM 962 C C . ASP A 1 120 ? -19.136 -18.427 5.062 1.00 31.56 120 ASP A C 1
ATOM 964 O O . ASP A 1 120 ? -20.120 -18.979 5.542 1.00 31.56 120 ASP A O 1
ATOM 968 N N . SER A 1 121 ? -19.276 -17.539 4.083 1.00 33.19 121 SER A N 1
ATOM 969 C CA . SER A 1 121 ? -20.276 -17.661 3.016 1.00 33.19 121 SER A CA 1
ATOM 970 C C . SER A 1 121 ? -20.000 -16.590 1.961 1.00 33.19 121 SER A C 1
ATOM 972 O O . SER A 1 121 ? -19.754 -15.436 2.279 1.00 33.19 121 SER A O 1
ATOM 974 N N . GLU A 1 122 ? -20.032 -16.985 0.687 1.00 30.61 122 GLU A N 1
ATOM 975 C CA . GLU A 1 122 ? -19.942 -16.125 -0.511 1.00 30.61 122 GLU A CA 1
ATOM 976 C C . GLU A 1 122 ? -18.577 -15.869 -1.180 1.00 30.61 122 GLU A C 1
ATOM 978 O O . GLU A 1 122 ? -18.489 -15.023 -2.072 1.00 30.61 122 GLU A O 1
ATOM 983 N N . ILE A 1 123 ? -17.542 -16.684 -0.947 1.00 36.34 123 ILE A N 1
ATOM 984 C CA . ILE A 1 123 ? -16.469 -16.837 -1.956 1.00 36.34 123 ILE A CA 1
ATOM 985 C C . ILE A 1 123 ? -16.828 -18.009 -2.879 1.00 36.34 123 ILE A C 1
ATOM 987 O O . ILE A 1 123 ? -16.290 -19.111 -2.801 1.00 36.34 123 ILE A O 1
ATOM 991 N N . LYS A 1 124 ? -17.790 -17.776 -3.783 1.00 24.20 124 LYS A N 1
ATOM 992 C CA . LYS A 1 124 ? -18.055 -18.682 -4.911 1.00 24.20 124 LYS A CA 1
ATOM 993 C C . LYS A 1 124 ? -16.925 -18.536 -5.930 1.00 24.20 124 LYS A C 1
ATOM 995 O O . LYS A 1 124 ? -16.913 -17.604 -6.735 1.00 24.20 124 LYS A O 1
ATOM 1000 N N . TRP A 1 125 ? -15.994 -19.484 -5.927 1.00 28.70 125 TRP A N 1
ATOM 1001 C CA . TRP A 1 125 ? -15.039 -19.670 -7.014 1.00 28.70 125 TRP A CA 1
ATOM 1002 C C . TRP A 1 125 ? -15.795 -19.999 -8.308 1.00 28.70 125 TRP A C 1
ATOM 1004 O O . TRP A 1 125 ? -16.170 -21.143 -8.547 1.00 28.70 125 TRP A O 1
ATOM 1014 N N . LYS A 1 126 ? -16.026 -19.009 -9.177 1.00 24.39 126 LYS A N 1
ATOM 1015 C CA . LYS A 1 126 ? -16.247 -19.297 -10.599 1.00 24.39 126 LYS A CA 1
ATOM 1016 C C . LYS A 1 126 ? -14.879 -19.413 -11.260 1.00 24.39 126 LYS A C 1
ATOM 1018 O O . LYS A 1 126 ? -14.315 -18.427 -11.723 1.00 24.39 126 LYS A O 1
ATOM 1023 N N . THR A 1 127 ? -14.343 -20.627 -11.287 1.00 30.02 127 THR A N 1
ATOM 1024 C CA . THR A 1 127 ? -13.258 -21.009 -12.190 1.00 30.02 127 THR A CA 1
ATOM 1025 C C . THR A 1 127 ? -13.779 -20.928 -13.628 1.00 30.02 127 THR A C 1
ATOM 1027 O O . THR A 1 127 ? -14.390 -21.858 -14.143 1.00 30.02 127 THR A O 1
ATOM 1030 N N . GLN A 1 128 ? -13.577 -19.792 -14.295 1.00 31.56 128 GLN A N 1
ATOM 1031 C CA . GLN A 1 128 ? -13.640 -19.737 -15.754 1.00 31.56 128 GLN A CA 1
ATOM 1032 C C . GLN A 1 128 ? -12.215 -19.773 -16.302 1.00 31.56 128 GLN A C 1
ATOM 1034 O O . GLN A 1 128 ? -11.435 -18.854 -16.070 1.00 31.56 128 GLN A O 1
ATOM 1039 N N . GLY A 1 129 ? -11.896 -20.852 -17.020 1.00 27.75 129 GLY A N 1
ATOM 1040 C CA . GLY A 1 129 ? -10.636 -21.019 -17.744 1.00 27.75 129 GLY A CA 1
ATOM 1041 C C . GLY A 1 129 ? -9.881 -22.271 -17.319 1.00 27.75 129 GLY A C 1
ATOM 1042 O O . GLY A 1 129 ? -8.983 -22.210 -16.485 1.00 27.75 129 GLY A O 1
ATOM 1043 N N . GLY A 1 130 ? -10.261 -23.414 -17.891 1.00 25.92 130 GLY A N 1
ATOM 1044 C CA . GLY A 1 130 ? -9.557 -24.676 -17.711 1.00 25.92 130 GLY A CA 1
ATOM 1045 C C . GLY A 1 130 ? -8.127 -24.620 -18.251 1.00 25.92 130 GLY A C 1
ATOM 1046 O O . GLY A 1 130 ? -7.904 -24.276 -19.408 1.00 25.92 130 GLY A O 1
ATOM 1047 N N . TYR A 1 131 ? -7.178 -25.038 -17.419 1.00 24.81 131 TYR A N 1
ATOM 1048 C CA . TYR A 1 131 ? -5.906 -25.597 -17.863 1.00 24.81 131 TYR A CA 1
ATOM 1049 C C . TYR A 1 131 ? -5.983 -27.109 -17.633 1.00 24.81 131 TYR A C 1
ATOM 1051 O O . TYR A 1 131 ? -6.004 -27.582 -16.499 1.00 24.81 131 TYR A O 1
ATOM 1059 N N . HIS A 1 132 ? -6.087 -27.874 -18.720 1.00 30.70 132 HIS A N 1
ATOM 1060 C CA . HIS A 1 132 ? -6.018 -29.334 -18.702 1.00 30.70 132 HIS A CA 1
ATOM 1061 C C . HIS A 1 132 ? -4.551 -29.769 -18.546 1.00 30.70 132 HIS A C 1
ATOM 1063 O O . HIS A 1 132 ? -3.855 -30.027 -19.525 1.00 30.70 132 HIS A O 1
ATOM 1069 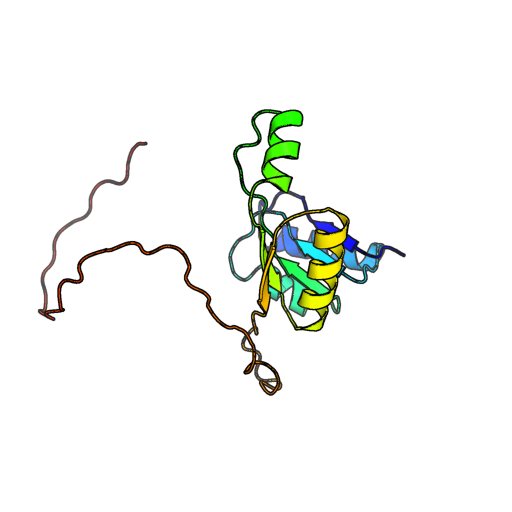N N . GLY A 1 133 ? -4.072 -29.847 -17.305 1.00 28.75 133 GLY A N 1
ATOM 1070 C CA . GLY A 1 133 ? -2.847 -30.567 -16.961 1.00 28.75 133 GLY A CA 1
ATOM 1071 C C . GLY A 1 133 ? -3.201 -31.987 -16.531 1.00 28.75 133 GLY A C 1
ATOM 1072 O O . GLY A 1 133 ? -3.735 -32.181 -15.443 1.00 28.75 133 GLY A O 1
ATOM 1073 N N . LYS A 1 134 ? -2.946 -32.982 -17.388 1.00 30.16 134 LYS A N 1
ATOM 1074 C CA . LYS A 1 134 ? -3.141 -34.408 -17.076 1.00 30.16 134 LYS A CA 1
ATOM 1075 C C . LYS A 1 134 ? -2.363 -34.778 -15.807 1.00 30.16 134 LYS A C 1
ATOM 1077 O O . LYS A 1 134 ? -1.134 -34.793 -15.815 1.00 30.16 134 LYS A O 1
ATOM 1082 N N . GLY A 1 135 ? -3.085 -35.101 -14.736 1.00 26.22 135 GLY A N 1
ATOM 1083 C CA . GLY A 1 135 ? -2.512 -35.622 -13.501 1.00 26.22 135 GLY A CA 1
ATOM 1084 C C . GLY A 1 135 ? -1.889 -37.001 -13.715 1.00 26.22 135 GLY A C 1
ATOM 1085 O O . GLY A 1 135 ? -2.525 -37.905 -14.257 1.00 26.22 135 GLY A O 1
ATOM 1086 N N . ARG A 1 136 ? -0.647 -37.177 -13.259 1.00 29.56 136 ARG A N 1
ATOM 1087 C CA . ARG A 1 136 ? -0.084 -38.496 -12.963 1.00 29.56 136 ARG A CA 1
ATOM 1088 C C . ARG A 1 136 ? -0.246 -38.746 -11.467 1.00 29.56 136 ARG A C 1
ATOM 1090 O O . ARG A 1 136 ? 0.201 -37.949 -10.649 1.00 29.56 136 ARG A O 1
ATOM 1097 N N . LYS A 1 137 ? -0.954 -39.834 -11.152 1.00 29.55 137 LYS A N 1
ATOM 1098 C CA . LYS A 1 137 ? -1.162 -40.375 -9.805 1.00 29.55 137 LYS A CA 1
ATOM 1099 C C . LYS A 1 137 ? 0.185 -40.688 -9.147 1.00 29.55 137 LYS A C 1
ATOM 1101 O O . LYS A 1 137 ? 1.120 -41.099 -9.830 1.00 29.55 137 LYS A O 1
ATOM 1106 N N . GLY A 1 138 ? 0.242 -40.470 -7.837 1.00 26.61 138 GLY A N 1
ATOM 1107 C CA . GLY A 1 138 ? 1.435 -40.639 -7.021 1.00 26.61 138 GLY A CA 1
ATOM 1108 C C . GLY A 1 138 ? 1.999 -42.057 -7.006 1.00 26.61 138 GLY A C 1
ATOM 1109 O O . GLY A 1 138 ? 1.284 -43.039 -7.193 1.00 26.61 138 GLY A O 1
ATOM 1110 N N . GLN A 1 139 ? 3.295 -42.124 -6.720 1.00 28.31 139 GLN A N 1
ATOM 1111 C CA . GLN A 1 139 ? 3.923 -43.250 -6.050 1.00 28.31 139 GLN A CA 1
ATOM 1112 C C . GLN A 1 139 ? 5.069 -42.713 -5.193 1.00 28.31 139 GLN A C 1
ATOM 1114 O O . GLN A 1 139 ? 6.014 -42.098 -5.678 1.00 28.31 139 GLN A O 1
ATOM 1119 N N . GLU A 1 140 ? 4.908 -42.929 -3.899 1.00 29.69 140 GLU A N 1
ATOM 1120 C CA . GLU A 1 140 ? 5.875 -42.761 -2.829 1.00 29.69 140 GLU A CA 1
ATOM 1121 C C . GLU A 1 140 ? 6.956 -43.843 -2.982 1.00 29.69 140 GLU A C 1
ATOM 1123 O O . GLU A 1 140 ? 6.614 -45.025 -2.958 1.00 29.69 140 GLU A O 1
ATOM 1128 N N . LYS A 1 141 ? 8.234 -43.473 -3.169 1.00 30.73 141 LYS A N 1
ATOM 1129 C CA . LYS A 1 141 ? 9.393 -44.343 -2.894 1.00 30.73 141 LYS A CA 1
ATOM 1130 C C . LYS A 1 141 ? 10.621 -43.533 -2.461 1.00 30.73 141 LYS A C 1
ATOM 1132 O O . LYS A 1 141 ? 10.892 -42.448 -2.965 1.00 30.73 141 LYS A O 1
ATOM 1137 N N . ASN A 1 142 ? 11.299 -44.132 -1.490 1.00 26.31 142 ASN A N 1
ATOM 1138 C CA . ASN A 1 142 ? 12.421 -43.690 -0.671 1.00 26.31 142 ASN A CA 1
ATOM 1139 C C . ASN A 1 142 ? 13.750 -43.447 -1.415 1.00 26.31 142 ASN A C 1
ATOM 1141 O O . ASN A 1 142 ? 14.007 -44.059 -2.445 1.00 26.31 142 ASN A O 1
ATOM 1145 N N . THR A 1 143 ? 14.588 -42.627 -0.760 1.00 30.12 143 THR A N 1
ATOM 1146 C CA . THR A 1 143 ? 16.071 -42.624 -0.700 1.00 30.12 143 THR A CA 1
ATOM 1147 C C . THR A 1 143 ? 16.878 -42.779 -1.996 1.00 30.12 143 THR A C 1
ATOM 1149 O O . THR A 1 143 ? 16.960 -43.872 -2.532 1.00 30.12 143 THR A O 1
ATOM 1152 N N . GLU A 1 144 ? 17.619 -41.737 -2.393 1.00 28.41 144 GLU A N 1
ATOM 1153 C CA . GLU A 1 144 ? 19.097 -41.722 -2.386 1.00 28.41 144 GLU A CA 1
ATOM 1154 C C . GLU A 1 144 ? 19.656 -40.398 -2.932 1.00 28.41 144 GLU A C 1
ATOM 1156 O O . GLU A 1 144 ? 19.053 -39.687 -3.731 1.00 28.41 144 GLU A O 1
ATOM 1161 N N . SER A 1 145 ? 20.838 -40.072 -2.432 1.00 33.34 145 SER A N 1
ATOM 1162 C CA . SER A 1 145 ? 21.695 -38.924 -2.697 1.00 33.34 145 SER A CA 1
ATOM 1163 C C . SER A 1 145 ? 22.074 -38.719 -4.173 1.00 33.34 145 SER A C 1
ATOM 1165 O O . SER A 1 145 ? 22.612 -39.617 -4.814 1.00 33.34 145 SER A O 1
ATOM 1167 N N . ARG A 1 146 ? 21.972 -37.476 -4.679 1.00 31.66 146 ARG A N 1
ATOM 1168 C CA . ARG A 1 146 ? 22.932 -36.935 -5.667 1.00 31.66 146 ARG A CA 1
ATOM 1169 C C . ARG A 1 146 ? 22.824 -35.414 -5.866 1.00 31.66 146 ARG A C 1
ATOM 1171 O O . ARG A 1 146 ? 21.821 -34.911 -6.342 1.00 31.66 146 ARG A O 1
ATOM 1178 N N . LYS A 1 147 ? 23.921 -34.751 -5.483 1.00 31.14 147 LYS A N 1
ATOM 1179 C CA . LYS A 1 147 ? 24.611 -33.589 -6.082 1.00 31.14 147 LYS A CA 1
ATOM 1180 C C . LYS A 1 147 ? 23.787 -32.410 -6.642 1.00 31.14 147 LYS A C 1
ATOM 1182 O O . LYS A 1 147 ? 23.105 -32.525 -7.650 1.00 31.14 147 LYS A O 1
ATOM 1187 N N . LYS A 1 148 ? 23.987 -31.261 -5.976 1.00 33.41 148 LYS A N 1
ATOM 1188 C CA . LYS A 1 148 ? 24.472 -29.967 -6.512 1.00 33.41 148 LYS A CA 1
ATOM 1189 C C . LYS A 1 148 ? 24.646 -29.939 -8.040 1.00 33.41 148 LYS A C 1
ATOM 1191 O O . LYS A 1 148 ? 25.373 -30.787 -8.545 1.00 33.41 148 LYS A O 1
ATOM 1196 N N . ASP A 1 149 ? 23.995 -28.992 -8.718 1.00 32.94 149 ASP A N 1
ATOM 1197 C CA . ASP A 1 149 ? 24.628 -27.965 -9.569 1.00 32.94 149 ASP A CA 1
ATOM 1198 C C . ASP A 1 149 ? 23.569 -27.107 -10.304 1.00 32.94 149 ASP A C 1
ATOM 1200 O O . ASP A 1 149 ? 22.447 -27.543 -10.558 1.00 32.94 149 ASP A O 1
ATOM 1204 N N . ASP A 1 150 ? 23.976 -25.867 -10.585 1.00 34.69 150 ASP A N 1
ATOM 1205 C CA . ASP A 1 150 ? 23.502 -24.931 -11.613 1.00 34.69 150 ASP A CA 1
ATOM 1206 C C . ASP A 1 150 ? 22.098 -24.308 -11.537 1.00 34.69 150 ASP A C 1
ATOM 1208 O O . ASP A 1 150 ? 21.120 -24.768 -12.122 1.00 34.69 150 ASP A O 1
ATOM 1212 N N . TRP A 1 151 ? 22.056 -23.115 -10.933 1.00 30.69 151 TRP A N 1
ATOM 1213 C CA . TRP A 1 151 ? 21.165 -22.037 -11.364 1.00 30.69 151 TRP A CA 1
ATOM 1214 C C . TRP A 1 151 ? 22.022 -20.878 -11.863 1.00 30.69 151 TRP A C 1
ATOM 1216 O O . TRP A 1 151 ? 22.402 -20.008 -11.081 1.00 30.69 151 TRP A O 1
ATOM 1226 N N . ASP A 1 152 ? 22.311 -20.874 -13.163 1.00 40.94 152 ASP A N 1
ATOM 1227 C CA . ASP A 1 152 ? 22.787 -19.683 -13.853 1.00 40.94 152 ASP A CA 1
ATOM 1228 C C . ASP A 1 152 ? 22.057 -19.484 -15.191 1.00 40.94 152 ASP A C 1
ATOM 1230 O O . ASP A 1 152 ? 21.746 -20.430 -15.916 1.00 40.94 152 ASP A O 1
ATOM 1234 N N . HIS A 1 153 ? 21.812 -18.206 -15.472 1.00 37.81 153 HIS A N 1
ATOM 1235 C CA . HIS A 1 153 ? 21.384 -17.596 -16.733 1.00 37.81 153 HIS A CA 1
ATOM 1236 C C . HIS A 1 153 ? 19.957 -17.857 -17.257 1.00 37.81 153 HIS A C 1
ATOM 1238 O O . HIS A 1 153 ? 19.686 -18.846 -17.942 1.00 37.81 153 HIS A O 1
ATOM 1244 N N . ARG A 1 154 ? 19.087 -16.846 -17.090 1.00 35.38 154 ARG A N 1
ATOM 1245 C CA . ARG A 1 154 ? 18.347 -16.178 -18.187 1.00 35.38 154 ARG A CA 1
ATOM 1246 C C . ARG A 1 154 ? 17.613 -14.923 -17.723 1.00 35.38 154 ARG A C 1
ATOM 1248 O O . ARG A 1 154 ? 16.988 -14.968 -16.643 1.00 35.38 154 ARG A O 1
#

Foldseek 3Di:
DAAEAEAPDEPPDLVVSLVVVLVVCVVPVYQEYEYQYDDDPCSQVSNVVSDPHWYKYWHQDDDCPDPVRSLVSQAPDAIEIETQDPVSVVSVVVVCVVVNHHYDYDHDHDPDPDDPDPDDDPPPDPPDDDDPDDDDDDDDDDDDDDDDDDDDDD

Secondary structure (DSSP, 8-state):
--SEEEE----S-HHHHHHHHHHHHHHH--SEEEE-S---TTHHHHHHHH--SEEEE----S--SSHHHHHHHHHHS-EEEEESSHHHHHHHHHHHHHTT--EEEEE-----SS---S--S-------S-----PPPP----------------

Sequence (154 aa):
EVDVMHICIPCHSQKDFVDHVVNYVGRFKPELMVINSTVPPGTTEKVHRRCCVHIARSPVRGVHKSLNRMRKELKHWTKYVGDVDVRSARLIKKALREDRVKSQNHVVSFRNGVDDSVADSEIKWKTQGGYHGKGRKGQEKNTESRKKDDWDHR